Protein AF-A0A1L9T709-F1 (afdb_monomer)

Radius of gyration: 20.48 Å; Cα contacts (8 Å, |Δi|>4): 24; chains: 1; bounding box: 56×28×50 Å

Solvent-accessible surface area (backbone atoms only — not comparable to full-atom values): 4541 Å² total; per-residue (Å²): 135,84,81,77,78,78,67,81,72,81,74,84,75,74,62,61,34,85,92,75,75,39,69,66,89,79,76,80,55,92,91,56,47,65,53,74,74,46,46,94,45,29,67,59,55,53,51,51,50,50,55,52,50,50,62,64,44,64,78,35,68,74,56,48,67,75,68,110

Mean predicted aligned error: 10.89 Å

Organism: NCBI:txid1036612

Foldseek 3Di:
DDPPPPPPDPDPDQDADPVVRHGDPDDDDPPDDLCNVCPPCSVVVVVVVVVVVCVVCVPPPVVVVVVD

Structure (mmCIF, N/CA/C/O backbone):
data_AF-A0A1L9T709-F1
#
_entry.id   AF-A0A1L9T709-F1
#
loop_
_atom_site.group_PDB
_atom_site.id
_atom_site.type_symbol
_atom_site.label_atom_id
_atom_site.label_alt_id
_atom_site.label_comp_id
_atom_site.label_asym_id
_atom_site.label_entity_id
_atom_site.label_seq_id
_atom_site.pdbx_PDB_ins_code
_atom_site.Cartn_x
_atom_site.Cartn_y
_atom_site.Cartn_z
_atom_site.occupancy
_atom_site.B_iso_or_equiv
_atom_site.auth_seq_id
_atom_site.auth_comp_id
_atom_site.auth_asym_id
_atom_site.auth_atom_id
_atom_site.pdbx_PDB_model_num
ATOM 1 N N . MET A 1 1 ? -40.393 -3.160 -39.006 1.00 40.19 1 MET A N 1
ATOM 2 C CA . MET A 1 1 ? -39.328 -4.174 -38.878 1.00 40.19 1 MET A CA 1
ATOM 3 C C . MET A 1 1 ? -38.394 -3.639 -37.807 1.00 40.19 1 MET A C 1
ATOM 5 O O . MET A 1 1 ? -37.582 -2.774 -38.092 1.00 40.19 1 MET A O 1
ATOM 9 N N . GLU A 1 2 ? -38.657 -4.004 -36.554 1.00 42.88 2 GLU A N 1
ATOM 10 C CA . GLU A 1 2 ? -37.922 -3.505 -35.387 1.00 42.88 2 GLU A CA 1
ATOM 11 C C . GLU A 1 2 ? -36.550 -4.193 -35.366 1.00 42.88 2 GLU A C 1
ATOM 13 O O . GLU A 1 2 ? -36.462 -5.402 -35.148 1.00 42.88 2 GLU A O 1
ATOM 18 N N . LEU A 1 3 ? -35.479 -3.449 -35.651 1.00 48.91 3 LEU A N 1
ATOM 19 C CA . LEU A 1 3 ? -34.114 -3.906 -35.402 1.00 48.91 3 LEU A CA 1
ATOM 20 C C . LEU A 1 3 ? -33.903 -3.899 -33.887 1.00 48.91 3 LEU A C 1
ATOM 22 O O . LEU A 1 3 ? -33.554 -2.876 -33.303 1.00 48.91 3 LEU A O 1
ATOM 26 N N . GLY A 1 4 ? -34.162 -5.043 -33.253 1.00 49.72 4 GLY A N 1
ATOM 27 C CA . GLY A 1 4 ? -33.834 -5.271 -31.854 1.00 49.72 4 GLY A CA 1
ATOM 28 C C . GLY A 1 4 ? -32.337 -5.066 -31.643 1.00 49.72 4 GLY A C 1
ATOM 29 O O . GLY A 1 4 ? -31.526 -5.899 -32.045 1.00 49.72 4 GLY A O 1
ATOM 30 N N . SER A 1 5 ? -31.971 -3.945 -31.026 1.00 52.66 5 SER A N 1
ATOM 31 C CA . SER A 1 5 ? -30.618 -3.683 -30.564 1.00 52.66 5 SER A CA 1
ATOM 32 C C . SER A 1 5 ? -30.332 -4.600 -29.376 1.00 52.66 5 SER A C 1
ATOM 34 O O . SER A 1 5 ? -30.585 -4.281 -28.216 1.00 52.66 5 SER A O 1
ATOM 36 N N . THR A 1 6 ? -29.799 -5.788 -29.650 1.00 58.31 6 THR A N 1
ATOM 37 C CA . THR A 1 6 ? -29.176 -6.611 -28.613 1.00 58.31 6 THR A CA 1
ATOM 38 C C . THR A 1 6 ? -27.829 -5.987 -28.263 1.00 58.31 6 THR A C 1
ATOM 40 O O . THR A 1 6 ? -26.774 -6.498 -28.636 1.00 58.31 6 THR A O 1
ATOM 43 N N . SER A 1 7 ? -27.860 -4.837 -27.585 1.00 60.69 7 SER A N 1
ATOM 44 C CA . SER A 1 7 ? -26.688 -4.310 -26.893 1.00 60.69 7 SER A CA 1
ATOM 45 C C . SER A 1 7 ? -26.140 -5.432 -26.007 1.00 60.69 7 SER A C 1
ATOM 47 O O . SER A 1 7 ? -26.926 -6.019 -25.252 1.00 60.69 7 SER A O 1
ATOM 49 N N . PRO A 1 8 ? -24.845 -5.785 -26.098 1.00 63.06 8 PRO A N 1
ATOM 50 C CA . PRO A 1 8 ? -24.290 -6.840 -25.271 1.00 63.06 8 PRO A CA 1
ATOM 51 C C . PRO A 1 8 ? -24.490 -6.443 -23.811 1.00 63.06 8 PRO A C 1
ATOM 53 O O . PRO A 1 8 ? -24.021 -5.402 -23.347 1.00 63.06 8 PRO A O 1
ATOM 56 N N . LYS 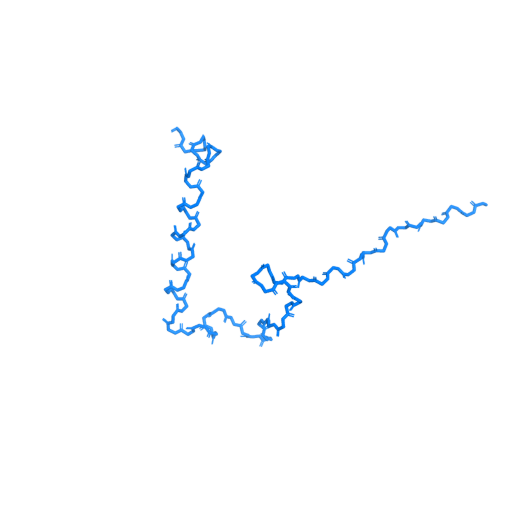A 1 9 ? -25.277 -7.255 -23.108 1.00 60.53 9 LYS A N 1
ATOM 57 C CA . LYS A 1 9 ? -25.512 -7.120 -21.675 1.00 60.53 9 LYS A CA 1
ATOM 58 C C . LYS A 1 9 ? -24.135 -7.234 -21.013 1.00 60.53 9 LYS A C 1
ATOM 60 O O . LYS A 1 9 ? -23.449 -8.211 -21.309 1.00 60.53 9 LYS A O 1
ATOM 65 N N . PRO A 1 10 ? -23.692 -6.271 -20.185 1.00 61.88 10 PRO A N 1
ATOM 66 C CA . PRO A 1 10 ? -22.392 -6.378 -19.544 1.00 61.88 10 PRO A CA 1
ATOM 67 C C . PRO A 1 10 ? -22.395 -7.656 -18.708 1.00 61.88 10 PRO A C 1
ATOM 69 O O . PRO A 1 10 ? -23.161 -7.780 -17.749 1.00 61.88 10 PRO A O 1
ATOM 72 N N . GLU A 1 11 ? -21.599 -8.637 -19.122 1.00 66.56 11 GLU A N 1
ATOM 73 C CA . GLU A 1 11 ? -21.385 -9.837 -18.333 1.00 66.56 11 GLU A CA 1
ATOM 74 C C . GLU A 1 11 ? -20.776 -9.391 -17.008 1.00 66.56 11 GLU A C 1
ATOM 76 O O . GLU A 1 11 ? -19.737 -8.728 -16.963 1.00 66.56 11 GLU A O 1
ATOM 81 N N . PHE A 1 12 ? -21.465 -9.694 -15.912 1.00 68.69 12 PHE A N 1
ATOM 82 C CA . PHE A 1 12 ? -20.948 -9.429 -14.582 1.00 68.69 12 PHE A CA 1
ATOM 83 C C . PHE A 1 12 ? -19.787 -10.396 -14.323 1.00 68.69 12 PHE A C 1
ATOM 85 O O . PHE A 1 12 ? -19.976 -11.504 -13.822 1.00 68.69 12 PHE A O 1
ATOM 92 N N . VAL A 1 13 ? -18.576 -9.999 -14.719 1.00 75.75 13 VAL A N 1
ATOM 93 C CA . VAL A 1 13 ? -17.363 -10.774 -14.463 1.00 75.75 13 VAL A CA 1
ATOM 94 C C . VAL A 1 13 ? -17.004 -10.610 -12.994 1.00 75.75 13 VAL A C 1
ATOM 96 O O . VAL A 1 13 ? -16.558 -9.547 -12.561 1.00 75.75 13 VAL A O 1
ATOM 99 N N . ILE A 1 14 ? -17.192 -11.674 -12.213 1.00 78.38 14 ILE A N 1
ATOM 100 C CA . ILE A 1 14 ? -16.739 -11.704 -10.823 1.00 78.38 14 ILE A CA 1
ATOM 101 C C . ILE A 1 14 ? -15.207 -11.700 -10.835 1.00 78.38 14 ILE A C 1
ATOM 103 O O . ILE A 1 14 ? -14.605 -12.636 -11.368 1.00 78.38 14 ILE A O 1
ATOM 107 N N . PRO A 1 15 ? -14.541 -10.699 -10.232 1.00 85.19 15 PRO A N 1
ATOM 108 C CA . PRO A 1 15 ? -13.090 -10.679 -10.198 1.00 85.19 15 PRO A CA 1
ATOM 109 C C . PRO A 1 15 ? -12.553 -11.896 -9.435 1.00 85.19 15 PRO A C 1
ATOM 1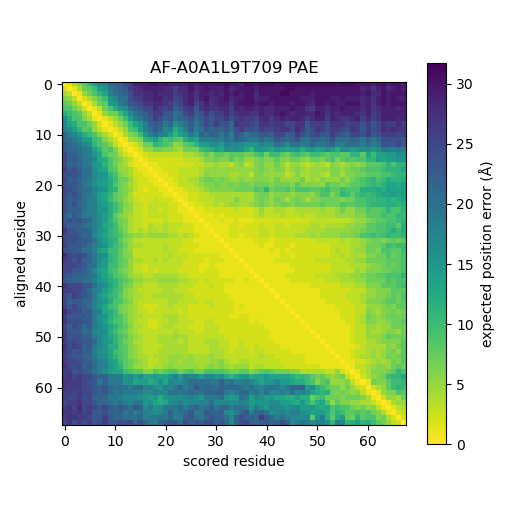11 O O . PRO A 1 15 ? -12.894 -12.125 -8.269 1.00 85.19 15 PRO A O 1
ATOM 114 N N . VAL A 1 16 ? -11.675 -12.656 -10.084 1.00 90.00 16 VAL A N 1
ATOM 115 C CA . VAL A 1 16 ? -10.996 -13.812 -9.491 1.00 90.00 16 VAL A CA 1
ATOM 116 C C . VAL A 1 16 ? -9.685 -13.352 -8.854 1.00 90.00 16 VAL A C 1
ATOM 118 O O . VAL A 1 16 ? -8.948 -12.537 -9.405 1.00 90.00 16 VAL A O 1
ATOM 121 N N . ASN A 1 17 ? -9.385 -13.859 -7.662 1.00 89.25 17 ASN A N 1
ATOM 122 C CA . ASN A 1 17 ? -8.068 -13.726 -7.056 1.00 89.25 17 ASN A CA 1
ATOM 123 C C . ASN A 1 17 ? -7.091 -14.657 -7.792 1.00 89.25 17 ASN A C 1
ATOM 125 O O . ASN A 1 17 ? -7.204 -15.875 -7.667 1.00 89.25 17 ASN A O 1
ATOM 129 N N . THR A 1 18 ? -6.123 -14.097 -8.518 1.00 90.38 18 THR A N 1
ATOM 130 C CA . THR A 1 18 ? -5.154 -14.850 -9.337 1.00 90.38 18 THR A CA 1
ATOM 131 C C . THR A 1 18 ? -4.262 -15.794 -8.529 1.00 90.38 18 THR A C 1
ATOM 133 O O . THR A 1 18 ? -3.845 -16.819 -9.051 1.00 90.38 18 THR A O 1
ATOM 136 N N . MET A 1 19 ? -4.027 -15.511 -7.245 1.00 90.81 19 MET A N 1
ATOM 137 C CA . MET A 1 19 ? -3.225 -16.370 -6.365 1.00 90.81 19 MET A CA 1
ATOM 138 C C . MET A 1 19 ? -4.003 -17.590 -5.862 1.00 90.81 19 MET A C 1
ATOM 140 O O . MET A 1 19 ? -3.411 -18.622 -5.563 1.00 90.81 19 MET A O 1
ATOM 144 N N . LYS A 1 20 ? -5.329 -17.466 -5.710 1.00 90.06 20 LYS A N 1
ATOM 145 C CA . LYS A 1 20 ? -6.189 -18.517 -5.131 1.00 90.06 20 LYS A CA 1
ATOM 146 C C . LYS A 1 20 ? -7.100 -19.200 -6.151 1.00 90.06 20 LYS A C 1
ATOM 148 O O . LYS A 1 20 ? -7.723 -20.201 -5.804 1.00 90.06 20 LYS A O 1
ATOM 153 N N . GLY A 1 21 ? -7.235 -18.641 -7.354 1.00 90.31 21 GLY A N 1
ATOM 154 C CA . GLY A 1 21 ? -8.138 -19.122 -8.405 1.00 90.31 21 GLY A CA 1
ATOM 155 C C . GLY A 1 21 ? -9.625 -19.057 -8.037 1.00 90.31 21 GLY A C 1
ATOM 156 O O . GLY A 1 21 ? -10.434 -19.759 -8.632 1.00 90.31 21 GLY A O 1
ATOM 157 N N . ARG A 1 22 ? -10.004 -18.264 -7.025 1.00 90.44 22 ARG A N 1
ATOM 158 C CA . ARG A 1 22 ? -11.383 -18.164 -6.509 1.00 90.44 22 ARG A CA 1
ATOM 159 C C . ARG A 1 22 ? -11.851 -16.715 -6.472 1.00 90.44 22 ARG A C 1
ATOM 161 O O . ARG A 1 22 ? -11.025 -15.802 -6.455 1.00 90.44 22 ARG A O 1
ATOM 168 N N . ALA A 1 23 ? -13.166 -16.512 -6.433 1.00 89.38 23 ALA A N 1
ATOM 169 C CA . ALA A 1 23 ? -13.771 -15.189 -6.302 1.00 89.38 23 ALA A CA 1
ATOM 170 C C . ALA A 1 23 ? -13.194 -14.415 -5.102 1.00 89.38 23 ALA A C 1
ATOM 172 O O . ALA A 1 23 ? -12.890 -14.996 -4.054 1.00 89.38 23 ALA A O 1
ATOM 173 N N . LYS A 1 24 ? -13.034 -13.095 -5.257 1.00 87.25 24 LYS A N 1
ATOM 174 C CA . LYS A 1 24 ? -12.597 -12.225 -4.158 1.00 87.25 24 LYS A CA 1
ATOM 175 C C . LYS A 1 24 ? -13.614 -12.270 -3.015 1.00 87.25 24 LYS A C 1
ATOM 177 O O . LYS A 1 24 ? -14.790 -11.997 -3.219 1.00 87.25 24 LYS A O 1
ATOM 182 N N . SER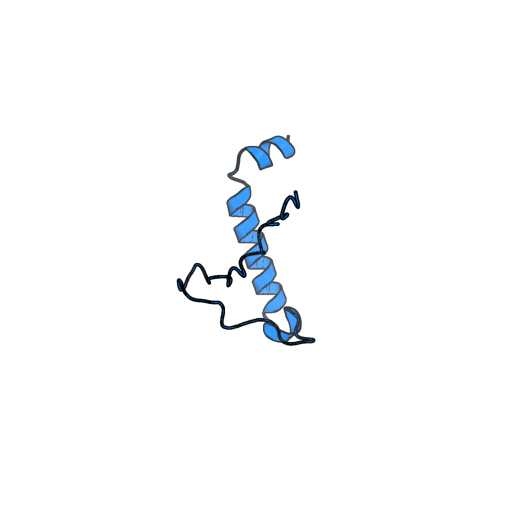 A 1 25 ? -13.137 -12.564 -1.810 1.00 89.75 25 SER A N 1
ATOM 183 C CA . SER A 1 25 ? -13.951 -12.607 -0.587 1.00 89.75 25 SER A CA 1
ATOM 184 C C . SER A 1 25 ? -13.638 -11.467 0.389 1.00 89.75 25 SER A C 1
ATOM 186 O O . SER A 1 25 ?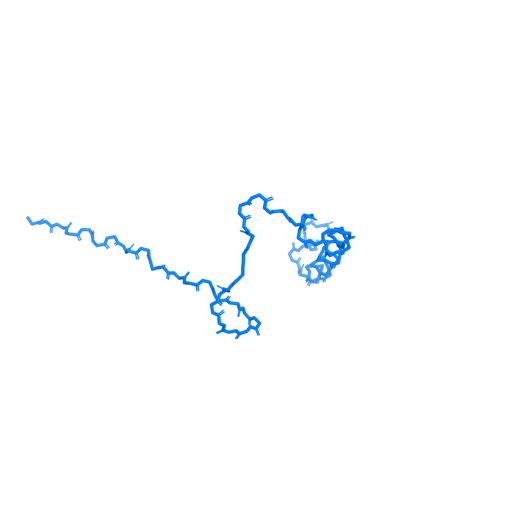 -14.145 -11.463 1.504 1.00 89.75 25 SER A O 1
ATOM 188 N N . SER A 1 26 ? -12.748 -10.544 0.017 1.00 91.44 26 SER A N 1
ATOM 189 C CA . SER A 1 26 ? -12.282 -9.454 0.874 1.00 91.44 26 SER A CA 1
ATOM 190 C C . SER A 1 26 ? -12.097 -8.181 0.053 1.00 91.44 26 SER A C 1
ATOM 192 O O . SER A 1 26 ? -11.617 -8.228 -1.084 1.00 91.44 26 SER A O 1
ATOM 194 N N . TYR A 1 27 ? -12.528 -7.066 0.634 1.00 92.69 27 TYR A N 1
ATOM 195 C CA . TYR A 1 27 ? -12.496 -5.714 0.089 1.00 92.69 27 TYR A CA 1
ATOM 196 C C . TYR A 1 27 ? -12.549 -4.716 1.253 1.00 92.69 27 TYR A C 1
ATOM 198 O O . TYR A 1 27 ? -12.977 -5.072 2.351 1.00 92.69 27 TYR A O 1
ATOM 206 N N . TYR A 1 28 ? -12.122 -3.476 1.013 1.00 95.62 28 TYR A N 1
ATOM 207 C CA . TYR A 1 28 ? -12.274 -2.402 1.992 1.00 95.62 28 TYR A CA 1
ATOM 208 C C . TYR A 1 28 ? -13.758 -2.143 2.267 1.00 95.62 28 TYR A C 1
ATOM 210 O O . TYR A 1 28 ? -14.552 -1.961 1.342 1.00 95.62 28 TYR A O 1
ATOM 218 N N . ALA A 1 29 ? -14.135 -2.111 3.540 1.00 96.44 29 ALA A N 1
ATOM 219 C CA . ALA A 1 29 ? -15.430 -1.609 3.966 1.00 96.44 29 ALA A CA 1
ATOM 220 C C . ALA A 1 29 ? -15.495 -0.076 3.796 1.00 96.44 29 ALA A C 1
ATOM 222 O O . ALA A 1 29 ? -14.455 0.583 3.690 1.00 96.44 29 ALA A O 1
ATOM 223 N N . PRO A 1 30 ? -16.695 0.533 3.803 1.00 97.88 30 PRO A N 1
ATOM 224 C CA . PRO A 1 30 ? -16.814 1.986 3.787 1.00 97.88 30 PRO A CA 1
ATOM 225 C C . PRO A 1 30 ? -15.950 2.637 4.876 1.00 97.88 30 PRO A C 1
ATOM 227 O O . PRO A 1 30 ? -15.969 2.200 6.025 1.00 97.88 30 PRO A O 1
ATOM 230 N N . LYS A 1 31 ? -15.226 3.702 4.507 1.00 96.38 31 LYS A N 1
ATOM 231 C CA . LYS A 1 31 ? -14.278 4.452 5.359 1.00 96.38 31 LYS A CA 1
ATOM 232 C C . LYS A 1 31 ? -12.976 3.726 5.717 1.00 96.38 31 LYS A C 1
ATOM 234 O O . LYS A 1 31 ? -12.121 4.354 6.333 1.00 96.38 31 LYS A O 1
ATOM 239 N N . GLN A 1 32 ? -12.788 2.464 5.327 1.00 98.12 32 GLN A N 1
ATOM 240 C CA . GLN A 1 32 ? -11.467 1.850 5.422 1.00 98.12 32 GLN A CA 1
ATOM 241 C C . GLN A 1 32 ? -10.555 2.399 4.321 1.00 98.12 32 GLN A C 1
ATOM 243 O O . GLN A 1 32 ? -10.922 2.445 3.148 1.00 98.12 32 GLN A O 1
ATOM 248 N N . THR A 1 33 ? -9.353 2.790 4.720 1.00 97.62 33 THR A N 1
ATOM 249 C CA . THR A 1 33 ? -8.226 3.141 3.852 1.00 97.62 33 THR A CA 1
ATOM 250 C C . THR A 1 33 ? -7.081 2.149 4.049 1.00 97.62 33 THR A C 1
ATOM 252 O O . THR A 1 33 ? -7.090 1.359 5.001 1.00 97.62 33 THR A O 1
ATOM 255 N N . LEU A 1 34 ? -6.073 2.210 3.177 1.00 96.56 34 LEU A N 1
ATOM 256 C CA . LEU A 1 34 ? -4.851 1.419 3.310 1.00 96.56 34 LEU A CA 1
ATOM 257 C C . LEU A 1 34 ? -4.195 1.661 4.675 1.00 96.56 34 LEU A C 1
ATOM 259 O O . LEU A 1 34 ? -3.859 0.708 5.374 1.00 96.56 34 LEU A O 1
ATOM 263 N N . GLU A 1 35 ? -4.101 2.923 5.094 1.00 98.00 35 GLU A N 1
ATOM 264 C CA . GLU A 1 35 ? -3.563 3.322 6.394 1.00 98.00 35 GLU A CA 1
ATOM 265 C C . GLU A 1 35 ? -4.386 2.751 7.545 1.00 98.00 35 GLU A C 1
ATOM 267 O O . GLU A 1 35 ? -3.811 2.280 8.517 1.00 98.00 35 GLU A O 1
ATOM 272 N N . SER A 1 36 ? -5.718 2.731 7.443 1.00 97.69 36 SER A N 1
ATOM 273 C CA . SER A 1 36 ? -6.557 2.169 8.511 1.00 97.69 36 SER A CA 1
ATOM 274 C C . SER A 1 36 ? -6.477 0.642 8.628 1.00 97.69 36 SER A C 1
ATOM 276 O O . SER A 1 36 ? -6.722 0.109 9.701 1.00 97.69 36 SER A O 1
ATOM 278 N N . VAL A 1 37 ? -6.169 -0.069 7.536 1.00 97.94 37 VAL A N 1
ATOM 279 C CA . VAL A 1 37 ? -6.137 -1.544 7.510 1.00 97.94 37 VAL A CA 1
ATOM 280 C C . VAL A 1 37 ? -4.749 -2.087 7.822 1.00 97.94 37 VAL A C 1
ATOM 282 O O . VAL A 1 37 ? -4.625 -3.093 8.514 1.00 97.94 37 VAL A O 1
ATOM 285 N N . PHE A 1 38 ? -3.704 -1.443 7.303 1.00 97.25 38 PHE A N 1
ATOM 286 C CA . PHE A 1 38 ? -2.316 -1.853 7.519 1.00 97.25 38 PHE A CA 1
ATOM 287 C C . PHE A 1 38 ? -1.638 -1.092 8.662 1.00 97.25 38 PHE A C 1
ATOM 289 O O . PHE A 1 38 ? -0.548 -1.479 9.087 1.00 97.25 38 PHE A O 1
ATOM 296 N N . GLU A 1 39 ? -2.267 -0.030 9.167 1.00 97.75 39 GLU A N 1
ATOM 297 C CA . GLU A 1 39 ? -1.826 0.751 10.321 1.00 97.75 39 GLU A CA 1
ATOM 298 C C . GLU A 1 39 ? -0.341 1.140 10.215 1.00 97.75 39 GLU A C 1
ATOM 300 O O . GLU A 1 39 ? 0.101 1.743 9.236 1.00 97.75 39 GLU A O 1
ATOM 305 N N . ARG A 1 40 ? 0.467 0.752 11.207 1.00 98.00 40 ARG A N 1
ATOM 306 C CA . ARG A 1 40 ? 1.902 1.055 11.283 1.00 98.00 40 ARG A CA 1
ATOM 307 C C . ARG A 1 40 ? 2.716 0.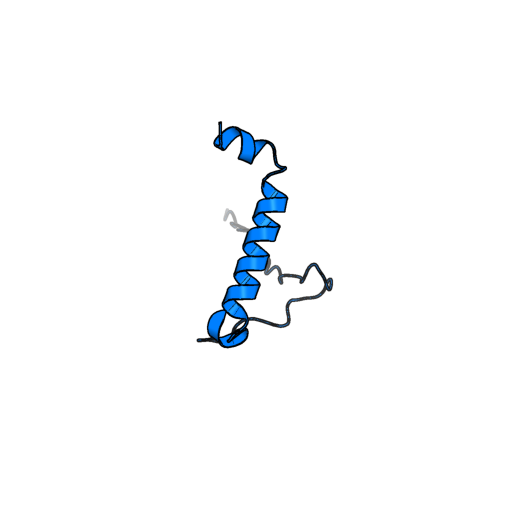455 10.134 1.00 98.00 40 ARG A C 1
ATOM 309 O O . ARG A 1 40 ? 3.839 0.897 9.914 1.00 98.00 40 ARG A O 1
ATOM 316 N N . LEU A 1 41 ? 2.182 -0.539 9.422 1.00 98.19 41 LEU A N 1
ATOM 317 C CA . LEU A 1 41 ? 2.845 -1.181 8.286 1.00 98.19 41 LEU A CA 1
ATOM 318 C C . LEU A 1 41 ? 2.495 -0.538 6.944 1.00 98.19 41 LEU A C 1
ATOM 320 O O . LEU A 1 41 ? 3.162 -0.844 5.960 1.00 98.19 41 LEU A O 1
ATOM 324 N N . ALA A 1 42 ? 1.495 0.346 6.886 1.00 98.00 42 ALA A N 1
ATOM 325 C CA . ALA A 1 42 ? 0.999 0.940 5.644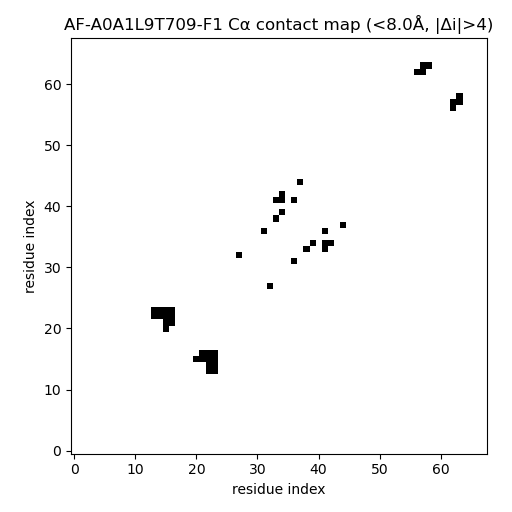 1.00 98.00 42 ALA A CA 1
ATOM 326 C C . ALA A 1 42 ? 2.124 1.514 4.768 1.00 98.00 42 ALA A C 1
ATOM 328 O O . ALA A 1 42 ? 2.265 1.142 3.603 1.00 98.00 42 ALA A O 1
ATOM 329 N N . ALA A 1 43 ? 2.982 2.348 5.362 1.00 97.75 43 ALA A N 1
ATOM 330 C CA . ALA A 1 43 ? 4.105 2.964 4.662 1.00 97.75 43 ALA A CA 1
ATOM 331 C C . ALA A 1 43 ? 5.126 1.929 4.164 1.00 97.75 43 ALA A C 1
ATOM 333 O O . ALA A 1 43 ? 5.612 2.025 3.039 1.00 97.75 43 ALA A O 1
ATOM 334 N N . THR A 1 44 ? 5.438 0.918 4.978 1.00 98.25 44 THR A N 1
ATOM 335 C CA . THR A 1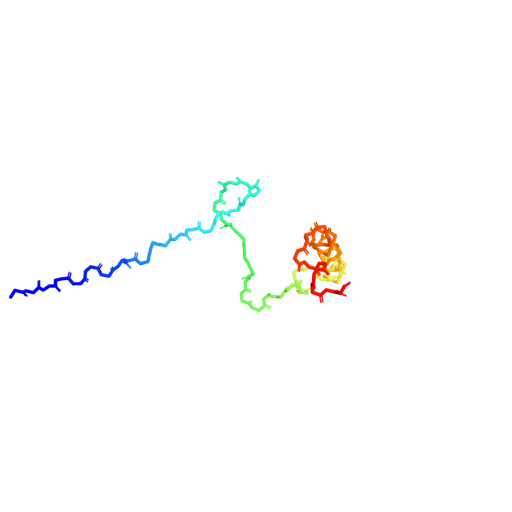 44 ? 6.387 -0.138 4.606 1.00 98.25 44 THR A CA 1
ATOM 336 C C . THR A 1 44 ? 5.841 -1.006 3.474 1.00 98.25 44 THR A C 1
ATOM 338 O O . THR A 1 44 ? 6.569 -1.292 2.528 1.00 98.25 44 THR A O 1
ATOM 341 N N . VAL A 1 45 ? 4.563 -1.388 3.534 1.00 98.00 45 VAL A N 1
ATOM 342 C CA . VAL A 1 45 ? 3.897 -2.181 2.490 1.00 98.00 45 VAL A CA 1
ATOM 343 C C . VAL A 1 45 ? 3.913 -1.436 1.158 1.00 98.00 45 VAL A C 1
ATOM 345 O O . VAL A 1 45 ? 4.323 -2.010 0.147 1.00 98.00 45 VAL A O 1
ATOM 348 N N . GLU A 1 46 ? 3.545 -0.153 1.153 1.00 98.06 46 GLU A N 1
ATOM 349 C CA . GLU A 1 46 ? 3.552 0.641 -0.076 1.00 98.06 46 GLU A CA 1
ATOM 350 C C . GLU A 1 46 ? 4.967 0.883 -0.611 1.00 98.06 46 GLU A C 1
ATOM 352 O O . GLU A 1 46 ? 5.192 0.735 -1.812 1.00 98.06 46 GLU A O 1
ATOM 357 N N . ALA A 1 47 ? 5.952 1.147 0.252 1.00 97.81 47 ALA A N 1
ATOM 358 C CA . ALA A 1 47 ? 7.345 1.278 -0.176 1.00 97.81 47 ALA A CA 1
ATOM 359 C C . ALA A 1 47 ? 7.873 -0.016 -0.820 1.00 97.81 47 ALA A C 1
ATOM 361 O O . ALA A 1 47 ? 8.487 0.025 -1.889 1.00 97.81 47 ALA A O 1
ATOM 362 N N . CYS A 1 48 ? 7.591 -1.178 -0.222 1.00 98.12 48 CYS A N 1
ATOM 363 C CA . CYS A 1 48 ? 7.952 -2.469 -0.802 1.00 98.12 48 CYS A CA 1
ATOM 364 C C . CYS A 1 48 ? 7.273 -2.692 -2.159 1.00 98.12 48 CYS A C 1
ATOM 366 O O . CYS A 1 48 ? 7.937 -3.117 -3.106 1.00 98.12 48 CYS A O 1
ATOM 368 N N . ARG A 1 49 ? 5.975 -2.373 -2.279 1.00 97.06 49 ARG A N 1
ATOM 369 C CA . ARG A 1 49 ? 5.232 -2.469 -3.544 1.00 97.06 49 ARG A CA 1
ATOM 370 C C . ARG A 1 49 ? 5.876 -1.609 -4.631 1.00 97.06 49 ARG A C 1
ATOM 372 O O . ARG A 1 49 ? 6.088 -2.105 -5.735 1.00 97.06 49 ARG A O 1
ATOM 379 N N . ILE A 1 50 ? 6.224 -0.360 -4.315 1.00 96.62 50 ILE A N 1
ATOM 380 C CA . ILE A 1 50 ? 6.876 0.568 -5.248 1.00 96.62 50 ILE A CA 1
ATOM 381 C C . ILE A 1 50 ? 8.218 0.001 -5.715 1.00 96.62 50 ILE A C 1
ATOM 383 O O . ILE A 1 50 ? 8.436 -0.110 -6.915 1.00 96.62 50 ILE A O 1
ATOM 387 N N . ILE A 1 51 ? 9.089 -0.431 -4.797 1.00 96.25 51 ILE A N 1
ATOM 388 C CA . ILE A 1 51 ? 10.413 -0.973 -5.148 1.00 96.25 51 ILE A CA 1
ATOM 389 C C . ILE A 1 51 ? 10.292 -2.198 -6.061 1.00 96.25 51 ILE A C 1
ATOM 391 O O . ILE A 1 51 ? 11.040 -2.316 -7.032 1.00 96.25 51 ILE A O 1
ATOM 395 N N . LEU A 1 52 ? 9.367 -3.114 -5.763 1.00 95.62 52 LEU A N 1
ATOM 396 C CA . LEU A 1 52 ? 9.163 -4.320 -6.567 1.00 95.62 52 LEU A CA 1
ATOM 397 C C . LEU A 1 52 ? 8.646 -3.991 -7.969 1.00 95.62 52 LEU A C 1
ATOM 399 O O . LEU A 1 52 ? 9.150 -4.547 -8.941 1.00 95.62 52 LEU A O 1
ATOM 403 N N . ILE A 1 53 ? 7.686 -3.071 -8.082 1.00 93.25 53 ILE A N 1
ATOM 404 C CA . ILE A 1 53 ? 7.164 -2.635 -9.381 1.00 93.25 53 ILE A CA 1
ATOM 405 C C . ILE A 1 53 ? 8.251 -1.917 -10.182 1.00 93.25 53 ILE A C 1
ATOM 407 O O . ILE A 1 53 ? 8.432 -2.230 -11.354 1.00 93.25 53 ILE A O 1
ATOM 411 N N . SER A 1 54 ? 9.018 -1.017 -9.562 1.00 90.69 54 SER A N 1
ATOM 412 C CA . SER A 1 54 ? 10.125 -0.328 -10.232 1.00 90.69 54 SER A CA 1
ATOM 413 C C . SER A 1 54 ? 11.147 -1.317 -10.787 1.00 90.69 54 SER A C 1
ATOM 415 O O . SER A 1 54 ? 11.564 -1.180 -11.931 1.00 90.69 54 SER A O 1
ATOM 417 N N . LYS A 1 55 ? 11.506 -2.352 -10.017 1.00 89.62 55 LYS A N 1
ATOM 418 C CA . LYS A 1 55 ? 12.405 -3.419 -10.484 1.00 89.62 55 LYS A CA 1
ATOM 419 C C . LYS A 1 55 ? 11.799 -4.265 -11.598 1.00 89.62 55 LYS A C 1
ATOM 421 O O . LYS A 1 55 ? 12.514 -4.674 -12.493 1.00 89.62 55 LYS A O 1
ATOM 426 N N . TYR A 1 56 ? 10.501 -4.540 -11.550 1.00 88.31 56 TYR A N 1
ATOM 427 C CA . TYR A 1 56 ? 9.842 -5.292 -12.614 1.00 88.31 56 TYR A CA 1
ATOM 428 C C . TYR A 1 56 ? 9.796 -4.503 -13.931 1.00 88.31 56 TYR A C 1
ATOM 430 O O . TYR A 1 56 ? 9.930 -5.077 -15.006 1.00 88.31 56 TYR A O 1
ATOM 438 N N . LEU A 1 57 ? 9.605 -3.184 -13.847 1.00 88.62 57 LEU A N 1
ATOM 439 C CA . LEU A 1 57 ? 9.443 -2.320 -15.014 1.00 88.62 57 LEU A CA 1
ATOM 440 C C . LEU A 1 57 ? 10.764 -1.800 -15.591 1.00 88.62 57 LEU A C 1
ATOM 442 O O . LEU A 1 57 ? 10.803 -1.522 -16.785 1.00 88.6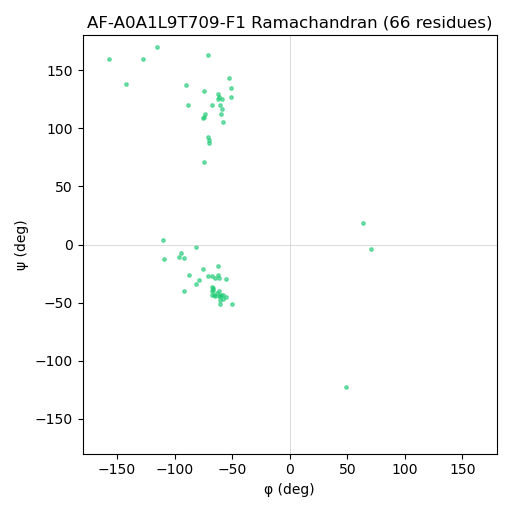2 57 LEU A O 1
ATOM 446 N N . ILE A 1 58 ? 11.837 -1.671 -14.805 1.00 84.06 58 ILE A N 1
ATOM 447 C CA . ILE A 1 58 ? 13.129 -1.167 -15.313 1.00 84.06 58 ILE A CA 1
ATOM 448 C C . ILE A 1 58 ? 13.713 -2.058 -16.417 1.00 84.06 58 ILE A C 1
ATOM 450 O O . ILE A 1 58 ? 14.361 -1.560 -17.331 1.00 84.06 58 ILE A O 1
ATOM 454 N N . ASP A 1 59 ? 13.407 -3.355 -16.379 1.00 72.94 59 ASP A N 1
ATOM 455 C CA . ASP A 1 59 ? 13.843 -4.328 -17.382 1.00 72.94 59 ASP A CA 1
ATOM 456 C C . ASP A 1 59 ? 12.961 -4.312 -18.649 1.00 72.94 59 ASP A C 1
ATOM 458 O O . ASP A 1 59 ? 13.224 -5.039 -19.608 1.00 72.94 59 ASP A O 1
ATOM 462 N N . THR A 1 60 ? 11.904 -3.490 -18.686 1.00 74.38 60 THR A N 1
ATOM 463 C CA . THR A 1 60 ? 11.062 -3.331 -19.878 1.00 74.38 60 THR A CA 1
ATOM 464 C C . THR A 1 60 ? 11.618 -2.233 -20.784 1.00 74.38 60 THR A C 1
ATOM 466 O O . THR A 1 60 ? 11.724 -1.068 -20.400 1.00 74.38 60 THR A O 1
ATOM 469 N N . SER A 1 61 ? 11.952 -2.601 -22.025 1.00 60.09 61 SER A N 1
ATOM 470 C CA . SER A 1 61 ? 12.612 -1.725 -23.008 1.00 60.09 61 SER A CA 1
ATOM 471 C C . SER A 1 61 ? 11.871 -0.411 -23.268 1.00 60.09 61 SER A C 1
ATOM 473 O O . SER A 1 61 ? 12.501 0.606 -23.532 1.00 60.09 61 SER A O 1
ATOM 475 N N . SER A 1 62 ? 10.542 -0.406 -23.141 1.00 67.19 62 SER A N 1
ATOM 476 C CA . SER A 1 62 ? 9.708 0.789 -23.308 1.00 67.19 62 SER A CA 1
ATOM 477 C C . SER A 1 62 ? 9.906 1.846 -22.221 1.00 67.19 62 SER A C 1
ATOM 479 O O . SER A 1 62 ? 9.658 3.018 -22.470 1.00 67.19 62 SER A O 1
ATOM 481 N N . VAL A 1 63 ? 10.309 1.458 -21.007 1.00 64.50 63 VAL A N 1
ATOM 482 C CA . VAL A 1 63 ? 10.561 2.412 -19.910 1.00 64.50 63 VAL A CA 1
ATOM 483 C C . VAL A 1 63 ? 11.948 3.040 -20.047 1.00 64.50 63 VAL A C 1
ATOM 485 O O . VAL A 1 63 ? 12.126 4.222 -19.744 1.00 64.50 63 VAL A O 1
ATOM 488 N N . LEU A 1 64 ? 12.915 2.273 -20.555 1.00 59.59 64 LEU A N 1
ATOM 489 C CA . LEU A 1 64 ? 14.260 2.765 -20.856 1.00 59.59 64 LEU A CA 1
ATOM 490 C C . LEU A 1 64 ? 14.240 3.785 -22.004 1.00 59.59 64 LEU A C 1
ATOM 492 O O . LEU A 1 64 ? 14.883 4.820 -21.892 1.00 59.59 64 LEU A O 1
ATOM 496 N N . ASP A 1 65 ? 13.420 3.558 -23.032 1.00 62.91 65 ASP A N 1
ATOM 497 C CA . ASP A 1 65 ? 13.262 4.465 -24.184 1.00 62.91 65 ASP A CA 1
ATOM 498 C C . ASP A 1 65 ? 12.660 5.837 -23.804 1.00 62.91 65 ASP A C 1
ATOM 500 O O . ASP A 1 65 ? 12.973 6.864 -24.396 1.00 62.91 65 ASP A O 1
ATOM 504 N N . VAL A 1 66 ? 11.841 5.894 -22.745 1.00 68.06 66 VAL A N 1
ATOM 505 C CA . VAL A 1 66 ? 11.328 7.163 -22.184 1.00 68.06 66 VAL A CA 1
ATOM 506 C C . VAL A 1 66 ? 12.396 7.906 -21.369 1.00 68.06 66 VAL A C 1
ATOM 508 O O . VAL A 1 66 ? 12.284 9.113 -21.154 1.00 68.06 66 VAL A O 1
ATOM 511 N N . SER A 1 67 ? 13.425 7.197 -20.902 1.00 61.94 67 SER A N 1
ATOM 512 C CA . SER A 1 67 ? 14.442 7.733 -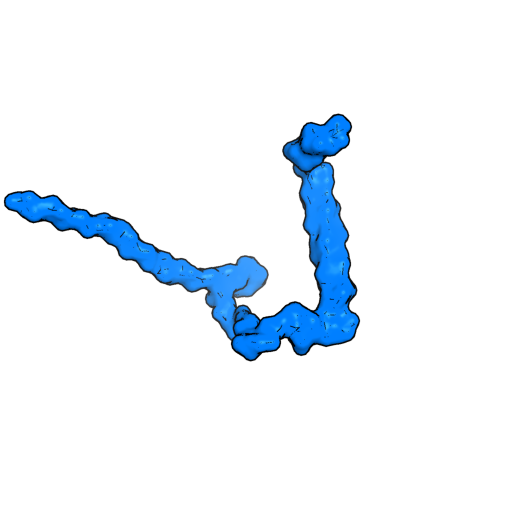19.991 1.00 61.94 67 SER A CA 1
ATOM 513 C C . SER A 1 67 ? 15.701 8.262 -20.699 1.00 61.94 67 SER A C 1
ATOM 515 O O . SER A 1 67 ? 16.502 8.918 -20.030 1.00 61.94 67 SER A O 1
ATOM 517 N N . GLY A 1 68 ? 15.824 8.064 -22.023 1.00 50.31 68 GLY A N 1
ATOM 518 C CA . GLY A 1 68 ? 16.890 8.616 -22.878 1.00 50.31 68 GLY A CA 1
ATOM 519 C C . GLY A 1 68 ? 18.014 7.642 -23.204 1.00 50.31 68 GLY A C 1
ATOM 520 O O . GLY A 1 68 ? 18.706 7.205 -22.259 1.00 50.31 68 GLY A O 1
#

InterPro domains:
  IPR039461 Peptidase family M49 [PF03571] (16-66)

Secondary structure (DSSP, 8-state):
------PPP----PPEETTTTEE----PPTT--HHHHHGGGHHHHHHHHHHHHHHHHHTSHHHHHHH-

Sequence (68 aa):
MELGSTSPKPEFVIPVNTMKGRAKSSYYAPKQTLESVFERLAATVEACRIILISKYLIDTSSVLDVSG

pLDDT: mean 82.45, std 17.02, range [40.19, 98.25]